Protein AF-A0A418RER8-F1 (afdb_monomer_lite)

Sequence (91 aa):
MTAQHDEPSALRALWEALPSVEARAGCPLTLSAQLRPGGTITAEVIMPDAHYSFDRAMTISAALQDAVRPFGVDLDVEVDSDMARPPFTQG

Structure (mmCIF, N/CA/C/O backbone):
data_AF-A0A418RER8-F1
#
_entry.id   AF-A0A418RER8-F1
#
loop_
_atom_site.group_PDB
_atom_site.id
_atom_site.type_symbol
_atom_site.label_atom_id
_atom_site.label_alt_id
_atom_site.label_comp_id
_atom_site.label_asym_id
_atom_site.label_entity_id
_atom_site.label_seq_id
_atom_site.pdbx_PDB_ins_code
_atom_site.Cartn_x
_atom_site.Cartn_y
_atom_site.Cartn_z
_atom_site.occupancy
_atom_site.B_iso_or_equiv
_atom_site.auth_seq_id
_atom_site.auth_comp_id
_atom_site.auth_asym_id
_atom_site.auth_atom_id
_atom_site.pdbx_PDB_model_num
ATOM 1 N N . MET A 1 1 ? -22.533 3.476 18.140 1.00 39.25 1 MET A N 1
ATOM 2 C CA . MET A 1 1 ? -21.560 2.444 17.735 1.00 39.25 1 MET A CA 1
ATOM 3 C C . MET A 1 1 ? -20.398 3.179 17.100 1.00 39.25 1 MET A C 1
ATOM 5 O O . MET A 1 1 ? -20.484 3.535 15.936 1.00 39.25 1 MET A O 1
ATOM 9 N N . THR A 1 2 ? -19.389 3.551 17.883 1.00 45.72 2 THR A N 1
ATOM 10 C CA . THR A 1 2 ? -18.146 4.092 17.329 1.00 45.72 2 THR A CA 1
ATOM 11 C C . THR A 1 2 ? -17.390 2.902 16.765 1.00 45.72 2 THR A C 1
ATOM 13 O O . THR A 1 2 ? -16.963 2.037 17.530 1.00 45.72 2 THR A O 1
ATOM 16 N N . ALA A 1 3 ? -17.304 2.800 15.437 1.00 48.59 3 ALA A N 1
ATOM 17 C CA . ALA A 1 3 ? -16.280 1.967 14.832 1.00 48.59 3 ALA A CA 1
ATOM 18 C C . ALA A 1 3 ? -14.962 2.485 15.412 1.00 48.59 3 ALA A C 1
ATOM 20 O O . ALA A 1 3 ? -14.589 3.632 15.178 1.00 48.59 3 ALA A O 1
ATOM 21 N N . GLN A 1 4 ? -14.353 1.706 16.303 1.00 53.94 4 GLN A N 1
ATOM 22 C CA . GLN A 1 4 ? -12.973 1.931 16.686 1.00 53.94 4 GLN A CA 1
ATOM 23 C C . GLN A 1 4 ? -12.206 1.611 15.414 1.00 53.94 4 GLN A C 1
ATOM 25 O O . GLN A 1 4 ? -11.996 0.448 15.084 1.00 53.94 4 GLN A O 1
ATOM 30 N N . HIS A 1 5 ? -11.985 2.648 14.615 1.00 56.66 5 HIS A N 1
ATOM 31 C CA . HIS A 1 5 ? -11.151 2.595 13.435 1.00 56.66 5 HIS A CA 1
ATOM 32 C C . HIS A 1 5 ? -9.783 2.162 13.947 1.00 56.66 5 HIS A C 1
ATOM 34 O O . HIS A 1 5 ? -9.124 2.902 14.672 1.00 56.66 5 HIS A O 1
ATOM 40 N N . ASP A 1 6 ? -9.410 0.911 13.685 1.00 65.19 6 ASP A N 1
ATOM 41 C CA . ASP A 1 6 ? -8.129 0.368 14.132 1.00 65.19 6 ASP A CA 1
ATOM 42 C C . ASP A 1 6 ? -7.036 0.834 13.158 1.00 65.19 6 ASP A C 1
ATOM 44 O O . ASP A 1 6 ? -6.437 0.074 12.399 1.00 65.19 6 ASP A O 1
ATOM 48 N N . GLU A 1 7 ? -6.861 2.155 13.128 1.00 68.69 7 GLU A N 1
ATOM 49 C CA . GLU A 1 7 ? -5.920 2.905 12.302 1.00 68.69 7 GLU A CA 1
ATOM 50 C C . GLU A 1 7 ? -4.477 2.383 12.422 1.00 68.69 7 GLU A C 1
ATOM 52 O O . GLU A 1 7 ? -3.837 2.195 11.381 1.00 68.69 7 GLU A O 1
ATOM 57 N N . PRO A 1 8 ? -3.935 2.087 13.628 1.00 76.19 8 PRO A N 1
ATOM 58 C CA . PRO A 1 8 ? -2.592 1.522 13.737 1.00 76.19 8 PRO A CA 1
ATOM 59 C C . PRO A 1 8 ? -2.490 0.109 13.145 1.00 76.19 8 PRO A C 1
ATOM 61 O O . PRO A 1 8 ? -1.437 -0.236 12.603 1.00 76.19 8 PRO A O 1
ATOM 64 N N . SER A 1 9 ? -3.555 -0.700 13.199 1.00 82.81 9 SER A N 1
ATOM 65 C CA . SER A 1 9 ? -3.557 -2.021 12.557 1.00 82.81 9 SER A CA 1
ATOM 66 C C . SER A 1 9 ? -3.689 -1.929 11.042 1.00 82.81 9 SER A C 1
ATOM 68 O O . SER A 1 9 ? -3.031 -2.692 10.341 1.00 82.81 9 SER A O 1
ATOM 70 N N . ALA A 1 10 ? -4.468 -0.974 10.528 1.00 86.00 10 ALA A N 1
ATOM 71 C CA . ALA A 1 10 ? -4.590 -0.729 9.093 1.00 86.00 10 ALA A CA 1
ATOM 72 C C . ALA A 1 10 ? -3.267 -0.259 8.478 1.00 86.00 10 ALA A C 1
ATOM 74 O O . ALA A 1 10 ? -2.856 -0.765 7.436 1.00 86.00 10 ALA A O 1
ATOM 75 N N . LEU A 1 11 ? -2.568 0.653 9.166 1.00 88.12 11 LEU A N 1
ATOM 76 C CA . LEU A 1 11 ? -1.197 1.017 8.834 1.00 88.12 11 LEU A CA 1
ATOM 77 C C . LEU A 1 11 ? -0.349 -0.252 8.778 1.00 88.12 11 LEU A C 1
ATOM 79 O O . LEU A 1 11 ? 0.118 -0.610 7.706 1.00 88.12 11 LEU A O 1
ATOM 83 N N . ARG A 1 12 ? -0.233 -0.998 9.880 1.00 88.88 12 ARG A N 1
ATOM 84 C CA . ARG A 1 12 ? 0.585 -2.217 9.945 1.00 88.88 12 ARG A CA 1
ATOM 85 C C . ARG A 1 12 ? 0.275 -3.233 8.835 1.00 88.88 12 ARG A C 1
ATOM 87 O O . ARG A 1 12 ? 1.212 -3.793 8.271 1.00 88.88 12 ARG A O 1
ATOM 94 N N . ALA A 1 13 ? -0.995 -3.419 8.484 1.00 89.81 13 ALA A N 1
ATOM 95 C CA . ALA A 1 13 ? -1.411 -4.302 7.398 1.00 89.81 13 ALA A CA 1
ATOM 96 C C . ALA A 1 13 ? -0.833 -3.889 6.033 1.00 89.81 13 ALA A C 1
ATOM 98 O O . ALA A 1 13 ? -0.497 -4.763 5.238 1.00 89.81 13 ALA A O 1
ATOM 99 N N . LEU A 1 14 ? -0.639 -2.590 5.771 1.00 90.19 14 LEU A N 1
ATOM 100 C CA . LEU A 1 14 ? 0.038 -2.118 4.556 1.00 90.19 14 LEU A CA 1
ATOM 101 C C . LEU A 1 14 ? 1.505 -2.568 4.507 1.00 90.19 14 LEU A C 1
ATOM 103 O O . LEU A 1 14 ? 1.946 -3.088 3.483 1.00 90.19 14 LEU A O 1
ATOM 107 N N . TRP A 1 15 ? 2.254 -2.426 5.609 1.00 90.62 15 TRP A N 1
ATOM 108 C CA . TRP A 1 15 ? 3.646 -2.904 5.672 1.00 90.62 15 TRP A CA 1
ATOM 109 C C . TRP A 1 15 ? 3.734 -4.428 5.557 1.00 90.62 15 TRP A C 1
ATOM 111 O O . TRP A 1 15 ? 4.658 -4.934 4.927 1.00 90.62 15 TRP A O 1
ATOM 121 N N . GLU A 1 16 ? 2.778 -5.168 6.124 1.00 91.69 16 GLU A N 1
ATOM 122 C CA . GLU A 1 16 ? 2.738 -6.632 6.004 1.00 91.69 16 GLU A CA 1
ATOM 123 C C . GLU A 1 16 ? 2.321 -7.100 4.599 1.00 91.69 16 GLU A C 1
ATOM 125 O O . GLU A 1 16 ? 2.764 -8.157 4.146 1.00 91.69 16 GLU A O 1
ATOM 130 N N . ALA A 1 17 ? 1.524 -6.308 3.876 1.00 91.00 17 ALA A N 1
ATOM 131 C CA . ALA A 1 17 ? 1.147 -6.588 2.493 1.00 91.00 17 ALA A CA 1
ATOM 132 C C . ALA A 1 17 ? 2.266 -6.267 1.492 1.00 91.00 17 ALA A C 1
ATOM 134 O O . ALA A 1 17 ? 2.339 -6.922 0.448 1.00 91.00 17 ALA A O 1
ATOM 135 N N . LEU A 1 18 ? 3.151 -5.310 1.805 1.00 90.62 18 LEU A N 1
ATOM 136 C CA . LEU A 1 18 ? 4.190 -4.811 0.898 1.00 90.62 18 LEU A CA 1
ATOM 137 C C . LEU A 1 18 ? 4.996 -5.928 0.204 1.00 90.62 18 LEU A C 1
ATOM 139 O O . LEU A 1 18 ? 5.018 -5.920 -1.025 1.00 90.62 18 LEU A O 1
ATOM 143 N N . PRO A 1 19 ? 5.534 -6.955 0.895 1.00 90.44 19 PRO A N 1
ATOM 144 C CA . PRO A 1 19 ? 6.300 -8.018 0.235 1.00 90.44 19 PRO A CA 1
ATOM 145 C C . PRO A 1 19 ? 5.483 -8.818 -0.789 1.00 90.44 19 PRO A C 1
ATOM 147 O O . PRO A 1 19 ? 6.000 -9.259 -1.816 1.00 90.44 19 PRO A O 1
ATOM 150 N N . SER A 1 20 ? 4.184 -9.008 -0.534 1.00 90.19 20 SER A N 1
ATOM 151 C CA . SER A 1 20 ? 3.288 -9.672 -1.488 1.00 90.19 20 SER A CA 1
ATOM 152 C C . SER A 1 20 ? 2.981 -8.779 -2.689 1.00 90.19 20 SER A C 1
ATOM 154 O O . SER A 1 20 ? 2.871 -9.276 -3.811 1.00 90.19 20 SER A O 1
ATOM 156 N N . VAL A 1 21 ? 2.857 -7.466 -2.476 1.00 89.81 21 VAL A N 1
ATOM 157 C CA . VAL A 1 21 ? 2.670 -6.491 -3.558 1.00 89.81 21 VAL A CA 1
ATOM 158 C C . VAL A 1 21 ? 3.923 -6.415 -4.430 1.00 89.81 21 VAL A C 1
ATOM 160 O O . VAL A 1 21 ? 3.805 -6.500 -5.649 1.00 89.81 21 VAL A O 1
ATOM 163 N N . GLU A 1 22 ? 5.113 -6.363 -3.832 1.00 90.31 22 GLU A N 1
ATOM 164 C CA .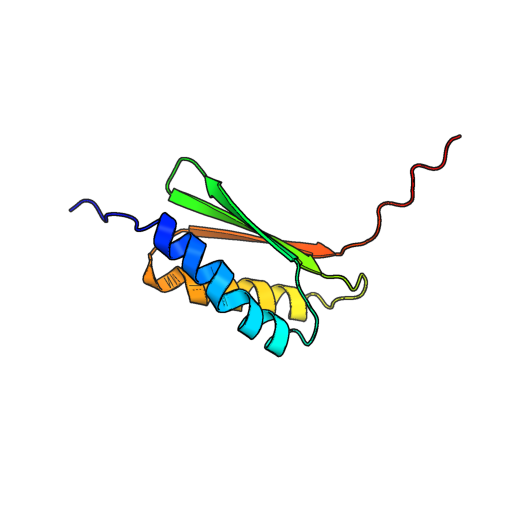 GLU A 1 22 ? 6.404 -6.405 -4.532 1.00 90.31 22 GLU A CA 1
ATOM 165 C C . GLU A 1 22 ? 6.550 -7.673 -5.382 1.00 90.31 22 GLU A C 1
ATOM 167 O O . GLU A 1 22 ? 6.932 -7.601 -6.552 1.00 90.31 22 GLU A O 1
ATOM 172 N N . ALA A 1 23 ? 6.172 -8.837 -4.841 1.00 88.88 23 ALA A N 1
ATOM 173 C CA . ALA A 1 23 ? 6.200 -10.100 -5.577 1.00 88.88 23 ALA A CA 1
ATOM 174 C C . ALA A 1 23 ? 5.263 -10.100 -6.799 1.00 88.88 23 ALA A C 1
ATOM 176 O O . ALA A 1 23 ? 5.612 -10.652 -7.842 1.00 88.88 23 ALA A O 1
ATOM 177 N N . ARG A 1 24 ? 4.086 -9.463 -6.697 1.00 85.81 24 ARG A N 1
ATOM 178 C CA . ARG A 1 24 ? 3.132 -9.319 -7.817 1.00 85.81 24 ARG A CA 1
ATOM 179 C C . ARG A 1 24 ? 3.580 -8.273 -8.831 1.00 85.81 24 ARG A C 1
ATOM 181 O O . ARG A 1 24 ? 3.399 -8.474 -10.028 1.00 85.81 24 ARG A O 1
ATOM 188 N N . ALA A 1 25 ? 4.157 -7.173 -8.357 1.00 82.75 25 ALA A N 1
ATOM 189 C CA . ALA A 1 25 ? 4.721 -6.129 -9.200 1.00 82.75 25 ALA A CA 1
ATOM 190 C C . ALA A 1 25 ? 6.009 -6.599 -9.900 1.00 82.75 25 ALA A C 1
ATOM 192 O O . ALA A 1 25 ? 6.343 -6.097 -10.970 1.00 82.75 25 ALA A O 1
ATOM 193 N N . GLY A 1 26 ? 6.715 -7.585 -9.338 1.00 85.69 26 GLY A N 1
ATOM 194 C CA . GLY A 1 26 ? 7.986 -8.087 -9.859 1.00 85.69 26 GLY A CA 1
ATOM 195 C C . GLY A 1 26 ? 9.143 -7.105 -9.663 1.00 85.69 26 GLY A C 1
ATOM 196 O O . GLY A 1 26 ? 10.124 -7.161 -10.402 1.00 85.69 26 GLY A O 1
ATOM 197 N N . CYS A 1 27 ? 9.018 -6.178 -8.713 1.00 83.19 27 CYS A N 1
ATOM 198 C CA . CYS A 1 27 ? 10.030 -5.181 -8.384 1.00 83.19 27 CYS A CA 1
ATOM 199 C C . CYS A 1 27 ? 9.917 -4.771 -6.909 1.00 83.19 27 CYS A C 1
ATOM 201 O O . CYS A 1 27 ? 8.809 -4.804 -6.367 1.00 83.19 27 CYS A O 1
ATOM 203 N N . PRO A 1 28 ? 11.031 -4.371 -6.270 1.00 86.38 28 PRO A N 1
ATOM 204 C CA . PRO A 1 28 ? 10.974 -3.786 -4.938 1.00 86.38 28 PRO A CA 1
ATOM 205 C C . PRO A 1 28 ? 10.234 -2.447 -4.994 1.00 86.38 28 PRO A C 1
ATOM 207 O O . PRO A 1 28 ? 10.324 -1.735 -5.995 1.00 86.38 28 PRO A O 1
ATOM 210 N N . LEU A 1 29 ? 9.501 -2.115 -3.939 1.00 88.12 29 LEU A N 1
ATOM 211 C CA . LEU A 1 29 ? 8.665 -0.923 -3.840 1.00 88.12 29 LEU A CA 1
ATOM 212 C C . LEU A 1 29 ? 8.995 -0.200 -2.538 1.00 88.12 29 LEU A C 1
ATOM 214 O O . LEU A 1 29 ? 9.069 -0.814 -1.477 1.00 88.12 29 LEU A O 1
ATOM 218 N N . THR A 1 30 ? 9.142 1.119 -2.594 1.00 90.25 30 THR A N 1
ATOM 219 C CA . THR A 1 30 ? 9.226 1.923 -1.370 1.00 90.25 30 THR A CA 1
ATOM 220 C C . THR A 1 30 ? 7.828 2.397 -1.013 1.00 90.25 30 THR A C 1
ATOM 222 O O . THR A 1 30 ? 7.211 3.098 -1.804 1.00 90.25 30 THR A O 1
ATOM 225 N N . LEU A 1 31 ? 7.327 2.024 0.163 1.00 90.12 31 LEU A N 1
ATOM 226 C CA . LEU A 1 31 ? 6.020 2.450 0.661 1.00 90.12 31 LEU A CA 1
ATOM 227 C C . LEU A 1 31 ? 6.183 3.433 1.824 1.00 90.12 31 LEU A C 1
ATOM 229 O O . LEU A 1 31 ? 6.787 3.103 2.846 1.00 90.12 31 LEU A O 1
ATOM 233 N N . SER A 1 32 ? 5.548 4.593 1.698 1.00 90.75 32 SER A N 1
ATOM 234 C CA . SER A 1 32 ? 5.370 5.576 2.762 1.00 90.75 32 SER A CA 1
ATOM 235 C C . SER A 1 32 ? 3.883 5.721 3.045 1.00 90.75 32 SER A C 1
ATOM 237 O O . SER A 1 32 ? 3.150 6.248 2.218 1.00 90.75 32 SER A O 1
ATOM 239 N N . ALA A 1 33 ? 3.413 5.289 4.214 1.00 90.88 33 ALA A N 1
ATOM 240 C CA . ALA A 1 33 ? 2.018 5.472 4.603 1.00 90.88 33 ALA A CA 1
ATOM 241 C C . ALA A 1 33 ? 1.889 6.340 5.857 1.00 90.88 33 ALA A C 1
ATOM 243 O O . ALA A 1 33 ? 2.677 6.231 6.798 1.00 90.88 33 ALA A O 1
ATOM 244 N N . GLN A 1 34 ? 0.890 7.219 5.864 1.00 89.31 34 GLN A N 1
ATOM 245 C CA . GLN A 1 34 ? 0.598 8.133 6.963 1.00 89.31 34 GLN A CA 1
ATOM 246 C C . GLN A 1 34 ? -0.905 8.209 7.202 1.00 89.31 34 GLN A C 1
ATOM 248 O O . GLN A 1 34 ? -1.701 8.274 6.268 1.00 89.31 34 GLN A O 1
ATOM 253 N N . LEU A 1 35 ? -1.288 8.235 8.474 1.00 85.00 35 LEU A N 1
ATOM 254 C CA . LEU A 1 35 ? -2.667 8.466 8.873 1.00 85.00 35 LEU A CA 1
ATOM 255 C C . LEU A 1 35 ? -2.964 9.965 8.852 1.00 85.00 35 LEU A C 1
ATOM 257 O O . LEU A 1 35 ? -2.257 10.765 9.471 1.00 85.00 35 LEU A O 1
ATOM 261 N N . ARG A 1 36 ? -4.031 10.346 8.157 1.00 82.88 36 ARG A N 1
ATOM 262 C CA . ARG A 1 36 ? -4.529 11.715 8.121 1.00 82.88 36 ARG A CA 1
ATOM 263 C C . ARG A 1 36 ? -5.579 11.923 9.213 1.00 82.88 36 ARG A C 1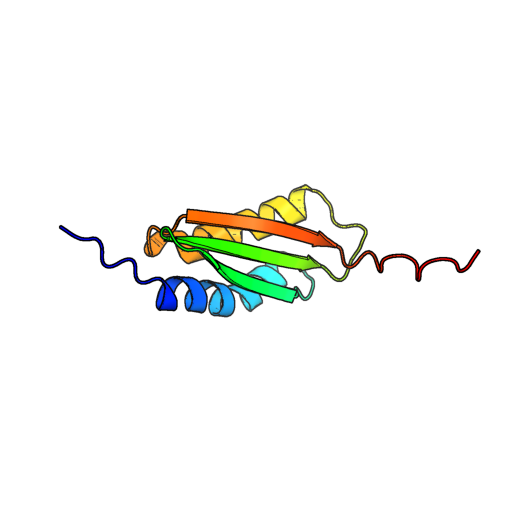
ATOM 265 O O . ARG A 1 36 ? -6.366 11.019 9.502 1.00 82.88 36 ARG A O 1
ATOM 272 N N . PRO A 1 37 ? -5.655 13.136 9.787 1.00 76.44 37 PRO A N 1
ATOM 273 C CA . PRO A 1 37 ? -6.761 13.495 10.663 1.00 76.44 37 PRO A CA 1
ATOM 274 C C . PRO A 1 37 ? -8.079 13.362 9.888 1.00 76.44 37 PRO A C 1
ATOM 276 O O . PRO A 1 37 ? -8.264 14.026 8.869 1.00 76.44 37 PRO A O 1
ATOM 279 N N . GLY A 1 38 ? -8.972 12.490 10.361 1.00 73.38 38 GLY A N 1
ATOM 280 C CA . GLY A 1 38 ? -10.228 12.158 9.678 1.00 73.38 38 GLY A CA 1
ATOM 281 C C . GLY A 1 38 ? -10.401 10.681 9.310 1.00 73.38 38 GLY A C 1
ATOM 282 O O . GLY A 1 38 ? -11.468 10.331 8.820 1.00 73.38 38 GLY A O 1
ATOM 283 N N . GLY A 1 39 ? -9.406 9.823 9.574 1.00 77.62 39 GLY A N 1
ATOM 284 C CA . GLY A 1 39 ? -9.519 8.366 9.396 1.00 77.62 39 GLY A CA 1
ATOM 285 C C . GLY A 1 39 ? -9.160 7.853 7.995 1.00 77.62 39 GLY A C 1
ATOM 286 O O . GLY A 1 39 ? -9.424 6.693 7.680 1.00 77.62 39 GLY A O 1
ATOM 287 N N . THR A 1 40 ? -8.555 8.699 7.157 1.00 85.62 40 THR A N 1
ATOM 288 C CA . THR A 1 40 ? -7.990 8.308 5.855 1.00 85.62 40 THR A CA 1
ATOM 289 C C . THR A 1 40 ? -6.503 8.008 6.005 1.00 85.62 40 THR A C 1
ATOM 291 O O . THR A 1 40 ? -5.778 8.754 6.666 1.00 85.62 40 THR A O 1
ATOM 294 N N . ILE A 1 41 ? -6.023 6.955 5.356 1.00 90.31 41 ILE A N 1
ATOM 295 C CA . ILE A 1 41 ? -4.594 6.682 5.206 1.00 90.31 41 ILE A CA 1
ATOM 296 C C . ILE A 1 41 ? -4.156 7.163 3.825 1.00 90.31 41 ILE A C 1
ATOM 298 O O . ILE A 1 41 ? -4.776 6.830 2.823 1.00 90.31 41 ILE A O 1
ATOM 302 N N . THR A 1 42 ? -3.076 7.933 3.771 1.00 91.25 42 THR A N 1
ATOM 303 C CA . THR A 1 42 ? -2.382 8.270 2.522 1.00 91.25 42 THR A CA 1
ATOM 304 C C . THR A 1 42 ? -1.171 7.363 2.385 1.00 91.25 42 THR A C 1
ATOM 306 O O . THR A 1 42 ? -0.350 7.326 3.305 1.00 91.25 42 THR A O 1
ATOM 309 N N . ALA A 1 43 ? -1.058 6.647 1.272 1.00 91.38 43 ALA A N 1
ATOM 310 C CA . ALA A 1 43 ? 0.052 5.764 0.948 1.00 91.38 43 ALA A CA 1
ATOM 311 C C . ALA A 1 43 ? 0.715 6.207 -0.360 1.00 91.38 43 ALA A C 1
ATOM 313 O O . ALA A 1 43 ? 0.095 6.189 -1.414 1.00 91.38 43 ALA A O 1
ATOM 314 N N . GLU A 1 44 ? 1.985 6.572 -0.286 1.00 92.12 44 GLU A N 1
ATOM 315 C CA . GLU A 1 44 ? 2.839 6.850 -1.434 1.00 92.12 44 GLU A CA 1
ATOM 316 C C . GLU A 1 44 ? 3.693 5.611 -1.713 1.00 92.12 44 GLU A C 1
ATOM 318 O O . GLU A 1 44 ? 4.346 5.073 -0.812 1.00 92.12 44 GLU A O 1
ATOM 323 N N . VAL A 1 45 ? 3.673 5.142 -2.957 1.00 90.00 45 VAL A N 1
ATOM 324 C CA . VAL A 1 45 ? 4.481 4.019 -3.424 1.00 90.00 45 VAL A CA 1
ATOM 325 C C . VAL A 1 45 ? 5.440 4.517 -4.487 1.00 90.00 45 VAL A C 1
ATOM 327 O O . VAL A 1 45 ? 5.010 4.890 -5.572 1.00 90.00 45 VAL A O 1
ATOM 330 N N . ILE A 1 46 ? 6.737 4.463 -4.201 1.00 88.44 46 ILE A N 1
ATOM 331 C CA . ILE A 1 46 ? 7.790 4.821 -5.148 1.00 88.44 46 ILE A CA 1
ATOM 332 C C . ILE A 1 46 ? 8.344 3.539 -5.771 1.00 88.44 46 ILE A C 1
ATOM 334 O O . ILE A 1 46 ? 8.933 2.691 -5.088 1.00 88.44 46 ILE A O 1
ATOM 338 N N . MET A 1 47 ? 8.157 3.399 -7.081 1.00 85.44 47 MET A N 1
ATOM 339 C CA . MET A 1 47 ? 8.766 2.334 -7.875 1.00 85.44 47 MET A CA 1
ATOM 340 C C . MET A 1 47 ? 10.172 2.723 -8.332 1.00 85.44 47 MET A C 1
ATOM 342 O O . MET A 1 47 ? 10.371 3.839 -8.790 1.00 85.44 47 MET A O 1
ATOM 346 N N . PRO A 1 48 ? 11.140 1.796 -8.326 1.00 79.38 48 PRO A N 1
ATOM 347 C CA . PRO A 1 48 ? 12.490 2.059 -8.825 1.00 79.38 48 PRO A CA 1
ATOM 348 C C . PRO A 1 48 ? 12.548 2.203 -10.352 1.00 79.38 48 PRO A C 1
ATOM 350 O O . PRO A 1 48 ? 13.538 2.693 -10.885 1.00 79.38 48 PRO A O 1
ATOM 353 N N . ASP A 1 49 ? 11.527 1.727 -11.069 1.00 77.38 49 ASP A N 1
ATOM 354 C CA . ASP A 1 49 ? 11.491 1.750 -12.527 1.00 77.38 49 ASP A CA 1
ATOM 355 C C . ASP A 1 49 ? 10.602 2.888 -13.035 1.00 77.38 49 ASP A C 1
ATOM 357 O O . ASP A 1 49 ? 9.394 2.911 -12.797 1.00 77.38 49 ASP A O 1
ATOM 361 N N . ALA A 1 50 ? 11.213 3.809 -13.781 1.00 64.75 50 ALA A N 1
ATOM 362 C CA . ALA A 1 50 ? 10.543 4.964 -14.368 1.00 64.75 50 ALA A CA 1
ATOM 363 C C . ALA A 1 50 ? 9.555 4.612 -15.498 1.00 64.75 50 ALA A C 1
ATOM 365 O O . ALA A 1 50 ? 8.744 5.455 -15.888 1.00 64.75 50 ALA A O 1
ATOM 366 N N . HIS A 1 51 ? 9.629 3.394 -16.041 1.00 67.06 51 HIS A N 1
ATOM 367 C CA . HIS A 1 51 ? 8.870 2.923 -17.197 1.00 67.06 51 HIS A CA 1
ATOM 368 C C . HIS A 1 51 ? 7.767 1.931 -16.801 1.00 67.06 51 HIS A C 1
ATOM 370 O O . HIS A 1 51 ? 7.416 1.029 -17.571 1.00 67.06 51 HIS A O 1
ATOM 376 N N . TYR A 1 52 ? 7.173 2.101 -15.618 1.00 70.19 52 TYR A N 1
ATOM 377 C CA . TYR A 1 52 ? 6.038 1.282 -15.224 1.00 70.19 52 TYR A CA 1
ATOM 378 C C . TYR A 1 52 ? 4.811 1.560 -16.106 1.00 70.19 52 TYR A C 1
ATOM 380 O O . TYR A 1 52 ? 4.536 2.674 -16.551 1.00 70.19 52 TYR A O 1
ATOM 388 N N . SER A 1 53 ? 4.041 0.508 -16.371 1.00 78.94 53 SER A N 1
ATOM 389 C CA . SER A 1 53 ? 2.761 0.625 -17.070 1.00 78.94 53 SER A CA 1
ATOM 390 C C . SER A 1 53 ? 1.682 1.077 -16.091 1.00 78.94 53 SER A C 1
ATOM 392 O O . SER A 1 53 ? 1.642 0.577 -14.971 1.00 78.94 53 SER A O 1
ATOM 394 N N . PHE A 1 54 ? 0.746 1.926 -16.520 1.00 79.88 54 PHE A N 1
ATOM 395 C CA . PHE A 1 54 ? -0.412 2.319 -15.700 1.00 79.88 54 PHE A CA 1
ATOM 396 C C . PHE A 1 54 ? -1.147 1.112 -15.077 1.00 79.88 54 PHE A C 1
ATOM 398 O O . PHE A 1 54 ? -1.567 1.161 -13.927 1.00 79.88 54 PHE A O 1
ATOM 405 N N . ASP A 1 55 ? -1.212 -0.011 -15.798 1.00 84.31 55 ASP A N 1
ATOM 406 C CA . ASP A 1 55 ? -1.749 -1.291 -15.313 1.00 84.31 55 ASP A CA 1
ATOM 407 C C . ASP A 1 55 ? -1.036 -1.828 -14.053 1.00 84.31 55 ASP A C 1
ATOM 409 O O . ASP A 1 55 ? -1.672 -2.308 -13.112 1.00 84.31 55 ASP A O 1
ATOM 413 N N . ARG A 1 56 ? 0.292 -1.668 -13.983 1.00 83.56 56 ARG A N 1
ATOM 414 C CA . ARG A 1 56 ? 1.093 -2.045 -12.814 1.00 83.56 56 ARG A CA 1
ATOM 415 C C . ARG A 1 56 ? 0.779 -1.143 -11.622 1.00 83.56 56 ARG A C 1
ATOM 417 O O . ARG A 1 56 ? 0.600 -1.662 -10.524 1.00 83.56 56 ARG A O 1
ATOM 424 N N . ALA A 1 57 ? 0.646 0.167 -11.835 1.00 85.06 57 ALA A N 1
ATOM 425 C CA . ALA A 1 57 ? 0.230 1.083 -10.774 1.00 85.06 57 ALA A CA 1
ATOM 426 C C . ALA A 1 57 ? -1.173 0.750 -10.255 1.00 85.06 57 ALA A C 1
ATOM 428 O O . ALA A 1 57 ? -1.353 0.621 -9.050 1.00 85.06 57 ALA A O 1
ATOM 429 N N . MET A 1 58 ? -2.134 0.484 -11.145 1.00 87.31 58 MET A N 1
ATOM 430 C CA . MET A 1 58 ? -3.474 0.034 -10.748 1.00 87.31 58 MET A CA 1
ATOM 431 C C . MET A 1 58 ? -3.437 -1.276 -9.954 1.00 87.31 58 MET A C 1
ATOM 433 O O . MET A 1 58 ? -4.156 -1.419 -8.969 1.00 87.31 58 MET A O 1
ATOM 437 N N . THR A 1 59 ? -2.573 -2.217 -10.340 1.00 89.19 59 THR A N 1
ATOM 438 C CA . THR A 1 59 ? -2.387 -3.480 -9.612 1.00 89.19 59 THR A CA 1
ATOM 439 C C . THR A 1 59 ? -1.851 -3.250 -8.198 1.00 89.19 59 THR A C 1
ATOM 441 O O . THR A 1 59 ? -2.343 -3.866 -7.252 1.00 89.19 59 THR A O 1
ATOM 444 N N . ILE A 1 60 ? -0.867 -2.359 -8.042 1.00 89.38 60 ILE A N 1
ATOM 445 C CA . ILE A 1 60 ? -0.292 -1.984 -6.743 1.00 89.38 60 ILE A CA 1
ATOM 446 C C . ILE A 1 60 ? -1.355 -1.307 -5.874 1.00 89.38 60 ILE A C 1
ATOM 448 O O . ILE A 1 60 ? -1.596 -1.755 -4.752 1.00 89.38 60 ILE A O 1
ATOM 452 N N . SER A 1 61 ? -2.038 -0.288 -6.406 1.00 90.44 61 SER A N 1
ATOM 453 C CA . SER A 1 61 ? -3.099 0.429 -5.695 1.00 90.44 61 SER A CA 1
ATOM 454 C C . SER A 1 61 ? -4.201 -0.520 -5.237 1.00 90.44 61 SER A C 1
ATOM 456 O O . SER A 1 61 ? -4.550 -0.519 -4.061 1.00 90.44 61 SER A O 1
ATOM 458 N N . ALA A 1 62 ? -4.691 -1.394 -6.121 1.00 90.69 62 ALA A N 1
ATOM 459 C CA . ALA A 1 62 ? -5.734 -2.357 -5.784 1.00 90.69 62 ALA A CA 1
ATOM 460 C C . ALA A 1 62 ? -5.297 -3.340 -4.687 1.00 90.69 62 ALA A C 1
ATOM 462 O O . ALA A 1 62 ? -6.086 -3.657 -3.799 1.00 90.69 62 ALA A O 1
ATOM 463 N N . ALA A 1 63 ? -4.047 -3.810 -4.721 1.00 91.00 63 ALA A N 1
ATOM 464 C CA . ALA A 1 63 ? -3.536 -4.740 -3.718 1.00 91.00 63 ALA A CA 1
ATOM 465 C C . ALA A 1 63 ? -3.401 -4.089 -2.331 1.00 91.00 63 ALA A C 1
ATOM 467 O O . ALA A 1 63 ? -3.747 -4.710 -1.326 1.00 91.00 63 ALA A O 1
ATOM 468 N N . LEU A 1 64 ? -2.953 -2.832 -2.269 1.00 91.19 64 LEU A N 1
ATOM 469 C CA . LEU A 1 64 ? -2.884 -2.080 -1.013 1.00 91.19 64 LEU A CA 1
ATOM 470 C C . LEU A 1 64 ? -4.280 -1.756 -0.468 1.00 91.19 64 LEU A C 1
ATOM 472 O O . LEU A 1 64 ? -4.515 -1.864 0.734 1.00 91.19 64 LEU A O 1
ATOM 476 N N . GLN A 1 65 ? -5.224 -1.422 -1.348 1.00 90.69 65 GLN A N 1
ATOM 477 C CA . GLN A 1 65 ? -6.604 -1.131 -0.961 1.00 90.69 65 GLN A CA 1
ATOM 478 C C . GLN A 1 65 ? -7.323 -2.377 -0.429 1.00 90.69 65 GLN A C 1
ATOM 480 O O . GLN A 1 65 ? -8.064 -2.291 0.549 1.00 90.69 65 GLN A O 1
ATOM 485 N N . ASP A 1 66 ? -7.057 -3.550 -1.009 1.00 91.00 66 ASP A N 1
ATOM 486 C CA . ASP A 1 66 ? -7.571 -4.826 -0.502 1.00 91.00 66 ASP A CA 1
ATOM 487 C C . ASP A 1 66 ? -7.004 -5.167 0.886 1.00 91.00 66 ASP A C 1
ATOM 489 O O . ASP A 1 66 ? -7.753 -5.600 1.762 1.00 91.00 66 ASP A O 1
ATOM 493 N N . ALA A 1 67 ? -5.719 -4.879 1.132 1.00 88.94 67 ALA A N 1
ATOM 494 C CA . ALA A 1 67 ? -5.069 -5.136 2.420 1.00 88.94 67 ALA A CA 1
ATOM 495 C C . ALA A 1 67 ? -5.696 -4.351 3.585 1.00 88.94 67 ALA A C 1
ATOM 497 O O . ALA A 1 67 ? -5.776 -4.858 4.705 1.00 88.94 67 ALA A O 1
ATOM 498 N N . VAL A 1 68 ? -6.169 -3.127 3.331 1.00 87.81 68 VAL A N 1
ATOM 499 C CA . VAL A 1 68 ? -6.750 -2.262 4.373 1.00 87.81 68 VAL A CA 1
ATOM 500 C C . VAL A 1 68 ? -8.275 -2.300 4.443 1.00 87.81 68 VAL A C 1
ATOM 502 O O . VAL A 1 68 ? -8.865 -1.855 5.431 1.00 87.81 68 VAL A O 1
ATOM 505 N N . ARG A 1 69 ? -8.929 -2.891 3.438 1.00 86.44 69 ARG A N 1
ATOM 506 C CA . ARG A 1 69 ? -10.386 -3.069 3.377 1.00 86.44 69 ARG A CA 1
ATOM 507 C C . ARG A 1 69 ? -11.006 -3.671 4.651 1.00 86.44 69 ARG A C 1
ATOM 509 O O . ARG A 1 69 ? -12.075 -3.193 5.038 1.00 86.44 69 ARG A O 1
ATOM 516 N N . PRO A 1 70 ? -10.397 -4.664 5.337 1.00 86.81 70 PRO A N 1
ATOM 517 C CA . PRO A 1 70 ? -10.957 -5.236 6.566 1.00 86.81 70 PRO A CA 1
ATOM 518 C C . PRO A 1 70 ? -11.092 -4.237 7.720 1.00 86.81 70 PRO A C 1
ATOM 520 O O . PRO A 1 70 ? -11.927 -4.433 8.600 1.00 86.81 70 PRO A O 1
ATOM 523 N N . PHE A 1 71 ? -10.297 -3.165 7.715 1.00 84.06 71 PHE A N 1
ATOM 524 C CA . PHE A 1 71 ? -10.283 -2.149 8.769 1.00 84.06 71 PHE A CA 1
ATOM 525 C C . PHE A 1 71 ? -11.272 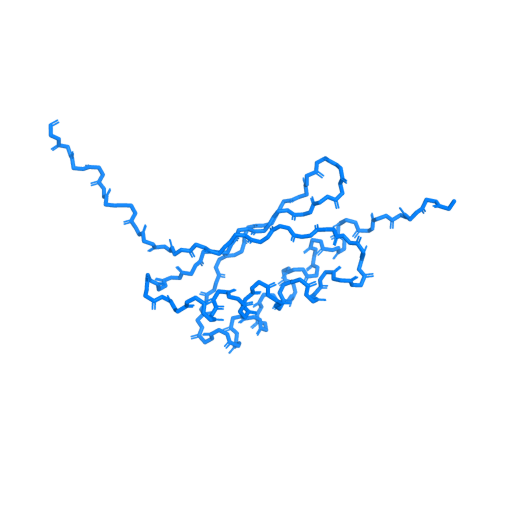-1.008 8.505 1.00 84.06 71 PHE A C 1
ATOM 527 O O . PHE A 1 71 ? -11.450 -0.139 9.356 1.00 84.06 71 PHE A O 1
ATOM 534 N N . GLY A 1 72 ? -11.916 -1.000 7.332 1.00 81.50 72 GLY A N 1
ATOM 535 C CA . GLY A 1 72 ? -12.885 0.024 6.945 1.00 81.50 72 GLY A CA 1
ATOM 536 C C . GLY A 1 72 ? -12.289 1.427 6.817 1.00 81.50 72 GLY A C 1
ATOM 537 O O . GLY A 1 72 ? -13.031 2.401 6.913 1.00 81.50 72 GLY A O 1
ATOM 538 N N . VAL A 1 73 ? -10.967 1.550 6.670 1.00 83.19 73 VAL A N 1
ATOM 539 C CA . VAL A 1 73 ? -10.281 2.826 6.418 1.00 83.19 73 VAL A CA 1
ATOM 540 C C . VAL A 1 73 ? -10.389 3.204 4.948 1.00 83.19 73 VAL A C 1
ATOM 542 O O . VAL A 1 73 ? -10.387 2.341 4.068 1.00 83.19 73 VA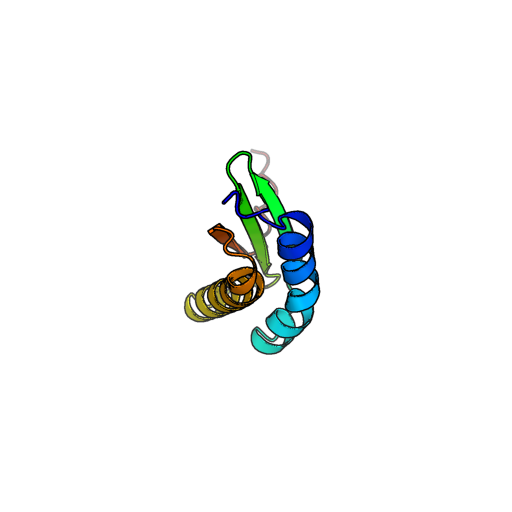L A O 1
ATOM 545 N N . ASP A 1 74 ? -10.461 4.503 4.697 1.00 86.94 74 ASP A N 1
ATOM 546 C CA . ASP A 1 74 ? -10.266 5.044 3.360 1.00 86.94 74 ASP A CA 1
ATOM 547 C C . ASP A 1 74 ? -8.761 5.094 3.067 1.00 86.94 74 ASP A C 1
ATOM 549 O O . ASP A 1 74 ? -7.972 5.464 3.942 1.00 86.94 74 ASP A O 1
ATOM 553 N N . LEU A 1 75 ? -8.358 4.676 1.868 1.00 88.12 75 LEU A N 1
ATOM 554 C CA . LEU A 1 75 ? -6.957 4.646 1.459 1.00 88.12 75 LEU A CA 1
ATOM 555 C C . LEU A 1 75 ? -6.786 5.420 0.164 1.00 88.12 75 LEU A C 1
ATOM 557 O O . LEU A 1 75 ? -7.262 4.989 -0.886 1.00 88.12 75 LEU A O 1
ATOM 561 N N . ASP A 1 76 ? -6.040 6.508 0.259 1.00 90.25 76 ASP A N 1
ATOM 562 C CA . ASP A 1 76 ? -5.575 7.295 -0.868 1.00 90.25 76 ASP A CA 1
ATOM 563 C C . ASP A 1 76 ? -4.181 6.790 -1.256 1.00 90.25 76 ASP A C 1
ATOM 565 O O . ASP A 1 76 ? -3.245 6.883 -0.458 1.00 90.25 76 ASP A O 1
ATOM 569 N N . VAL A 1 77 ? -4.058 6.167 -2.433 1.00 90.25 77 VAL A N 1
ATOM 570 C CA . VAL A 1 77 ? -2.788 5.604 -2.915 1.00 90.25 77 VAL A CA 1
ATOM 571 C C . VAL A 1 77 ? -2.262 6.435 -4.071 1.00 90.25 77 VAL A C 1
ATOM 573 O O . VAL A 1 77 ? -2.874 6.466 -5.138 1.00 90.25 77 VAL A O 1
ATOM 576 N N . GLU A 1 78 ? -1.081 7.009 -3.886 1.00 89.75 78 GLU A N 1
ATOM 577 C CA . GLU A 1 78 ? -0.290 7.603 -4.953 1.00 89.75 78 GLU A CA 1
ATOM 578 C C . GLU A 1 78 ? 0.823 6.631 -5.340 1.00 89.75 78 GLU A C 1
ATOM 580 O O . GLU A 1 78 ? 1.555 6.122 -4.491 1.00 89.75 78 GLU A O 1
ATOM 585 N N . VAL A 1 79 ? 0.920 6.327 -6.630 1.00 86.50 79 VAL A N 1
ATOM 586 C CA . VAL A 1 79 ? 1.963 5.457 -7.166 1.00 86.50 79 VAL A CA 1
ATOM 587 C C . VAL A 1 79 ? 2.837 6.304 -8.074 1.00 86.50 79 VAL A C 1
ATOM 589 O O . VAL A 1 79 ? 2.401 6.715 -9.149 1.00 86.50 79 VAL A O 1
ATOM 592 N N . ASP A 1 80 ? 4.063 6.552 -7.636 1.00 84.19 80 ASP A N 1
ATOM 593 C CA . ASP A 1 80 ? 5.036 7.375 -8.339 1.00 84.19 80 ASP A CA 1
ATOM 594 C C . ASP A 1 80 ? 6.243 6.538 -8.786 1.00 84.19 80 ASP A C 1
ATOM 596 O O . ASP A 1 80 ? 6.479 5.409 -8.336 1.00 84.19 80 ASP A O 1
ATOM 600 N N . SER A 1 81 ? 7.000 7.088 -9.724 1.00 77.38 81 SER A N 1
ATOM 601 C CA . SER A 1 81 ? 8.284 6.531 -10.129 1.00 77.38 81 SER A CA 1
ATOM 602 C C . SER A 1 81 ? 9.375 7.270 -9.387 1.00 77.38 81 SER A C 1
ATOM 604 O O . SER A 1 81 ? 9.369 8.494 -9.338 1.00 77.38 81 SER A O 1
ATOM 606 N N . ASP A 1 82 ? 10.439 6.573 -9.017 1.00 72.88 82 ASP A N 1
ATOM 607 C CA . ASP A 1 82 ? 11.747 7.193 -8.837 1.00 72.88 82 ASP A CA 1
ATOM 608 C C . ASP A 1 82 ? 12.296 7.615 -10.216 1.00 72.88 82 ASP A C 1
ATOM 610 O O . ASP A 1 82 ? 13.361 7.202 -10.669 1.00 72.88 82 ASP A O 1
ATOM 614 N N . MET A 1 83 ? 11.551 8.449 -10.953 1.00 61.12 83 MET A N 1
ATOM 615 C CA . MET A 1 83 ? 12.182 9.345 -11.899 1.00 61.12 83 MET A CA 1
ATOM 616 C C . MET A 1 83 ? 12.969 10.295 -11.026 1.00 61.12 83 MET A C 1
ATOM 618 O O . MET A 1 83 ? 12.432 11.295 -10.547 1.00 61.12 83 MET A O 1
ATOM 622 N N . ALA A 1 84 ? 14.236 9.944 -10.796 1.00 47.06 84 ALA A N 1
ATOM 623 C CA . ALA A 1 84 ? 15.241 10.855 -10.300 1.00 47.06 84 ALA A CA 1
ATOM 624 C C . ALA A 1 84 ? 14.960 12.210 -10.946 1.00 47.06 84 ALA A C 1
ATOM 626 O O . ALA A 1 84 ? 15.138 12.382 -12.157 1.00 47.06 84 ALA A O 1
ATOM 627 N N . ARG A 1 85 ? 14.434 13.150 -10.146 1.00 48.06 85 ARG A N 1
ATOM 628 C CA . ARG A 1 85 ? 14.328 14.549 -10.548 1.00 48.06 85 ARG A CA 1
ATOM 629 C C . ARG A 1 85 ? 15.686 14.853 -11.169 1.00 48.06 85 ARG A C 1
ATOM 631 O O . ARG A 1 85 ? 16.683 14.582 -10.488 1.00 48.06 85 ARG A O 1
ATOM 638 N N . PRO A 1 86 ? 15.776 15.317 -12.431 1.00 42.28 86 PRO A N 1
ATOM 639 C CA . PRO A 1 86 ? 17.074 15.696 -12.959 1.00 42.28 86 PRO A CA 1
ATOM 640 C C . PRO A 1 86 ? 17.693 16.615 -11.903 1.00 42.28 86 PRO A C 1
ATOM 642 O O . PRO A 1 86 ? 16.974 17.498 -11.413 1.00 42.28 86 PRO A O 1
ATOM 645 N N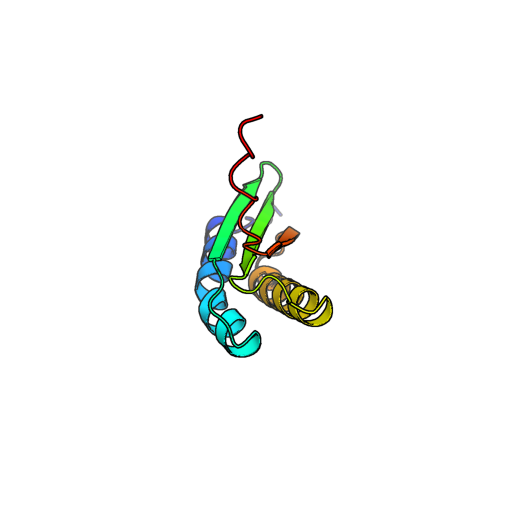 . PRO A 1 87 ? 18.943 16.373 -11.451 1.00 46.38 87 PRO A N 1
ATOM 646 C CA . PRO A 1 87 ? 19.577 17.303 -10.534 1.00 46.38 87 PRO A CA 1
ATOM 647 C C . PRO A 1 87 ? 19.417 18.658 -11.200 1.00 46.38 87 PRO A C 1
ATOM 649 O O . PRO A 1 87 ? 19.757 18.780 -12.381 1.00 46.38 87 PRO A O 1
ATOM 652 N N . PHE A 1 88 ? 18.758 19.594 -10.506 1.00 53.59 88 PHE A N 1
ATOM 653 C CA . PHE A 1 88 ? 18.478 20.927 -11.021 1.00 53.59 88 PHE A CA 1
ATOM 654 C C . PHE A 1 88 ? 19.685 21.369 -11.836 1.00 53.59 88 PHE A C 1
ATOM 656 O O . PHE A 1 88 ? 20.793 21.463 -11.306 1.00 53.59 88 PHE A O 1
ATOM 663 N N . THR A 1 89 ? 19.496 21.518 -13.147 1.00 47.81 89 THR A N 1
ATOM 664 C CA . THR A 1 89 ? 20.556 22.025 -14.004 1.00 47.81 89 THR A CA 1
ATOM 665 C C . THR A 1 89 ? 20.810 23.436 -13.509 1.00 47.81 89 THR A C 1
ATOM 667 O O . THR A 1 89 ? 19.963 24.311 -13.663 1.00 47.81 89 THR A O 1
ATOM 670 N N . GLN A 1 90 ? 21.929 23.618 -12.813 1.00 45.22 90 GLN A N 1
ATOM 671 C CA . GLN A 1 90 ? 22.452 24.924 -12.459 1.00 45.22 90 G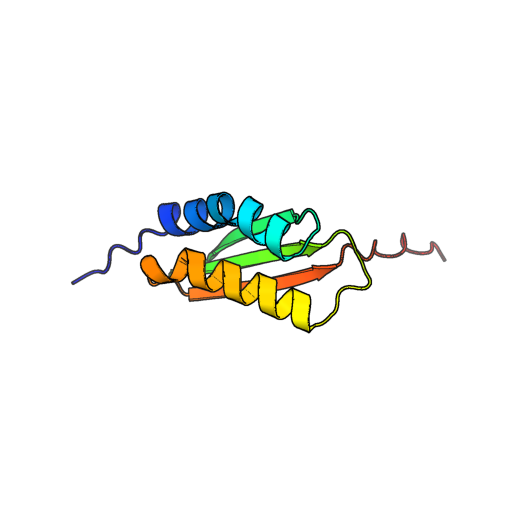LN A CA 1
ATOM 672 C C . GLN A 1 90 ? 22.650 25.686 -13.775 1.00 45.22 90 GLN A C 1
ATOM 674 O O . GLN A 1 90 ? 23.497 25.303 -14.584 1.00 45.22 90 GLN A O 1
ATOM 679 N N . GLY A 1 91 ? 21.824 26.705 -13.998 1.00 47.97 91 GLY A N 1
ATOM 680 C CA . GLY A 1 91 ? 21.931 27.674 -15.085 1.00 47.97 91 GLY A CA 1
ATOM 681 C C . GLY A 1 91 ? 22.010 29.071 -14.506 1.00 47.97 91 GLY A C 1
ATOM 682 O O . GLY A 1 91 ? 21.266 29.324 -13.532 1.00 47.97 91 GLY A O 1
#

Foldseek 3Di:
DPLPLPLVVLVVLLVVLQVVLCVVLVFHWDWDWDADPPQAIEIEIETADQPDDVVSVVSSVVSSCVSNVVSVGHYHYHYYYPPPPPPPPDD

pLDDT: mean 79.7, std 14.67, range [39.25, 92.12]

Radius of gyration: 14.91 Å; chains: 1; bounding box: 44×38×35 Å

Secondary structure (DSSP, 8-state):
------HHHHHHHHHHHHHHHHHHHTS--EEEEEEETTTEEEEEEEES-TT--HHHHHHHHHHHHHHHGGGT-EEEEEEEE----------